Protein AF-A0A7Y4MUB2-F1 (afdb_monomer_lite)

pLDDT: mean 87.79, std 5.36, range [61.91, 94.69]

Organism: Myxococcus xanthus (NCBI:txid34)

Radius of gyration: 20.95 Å; chains: 1; bounding box: 39×33×57 Å

Structure (mmCIF, N/CA/C/O backbone):
data_AF-A0A7Y4MUB2-F1
#
_entry.id   AF-A0A7Y4MUB2-F1
#
loop_
_atom_site.group_PDB
_atom_site.id
_atom_site.type_symbol
_atom_site.label_atom_id
_atom_site.label_alt_id
_atom_site.label_comp_id
_atom_site.label_asym_id
_atom_site.label_entity_id
_atom_site.label_seq_id
_atom_site.pdbx_PDB_ins_code
_atom_site.Cartn_x
_atom_site.Cartn_y
_atom_site.Cartn_z
_atom_site.occupancy
_atom_site.B_iso_or_equiv
_atom_site.auth_seq_id
_atom_site.auth_comp_id
_atom_site.auth_asym_id
_atom_site.auth_atom_id
_atom_site.pdbx_PDB_model_num
ATOM 1 N N . MET A 1 1 ? 10.153 16.434 -4.514 1.00 76.94 1 MET A N 1
ATOM 2 C CA . MET A 1 1 ? 9.311 15.476 -3.761 1.00 76.94 1 MET A CA 1
ATOM 3 C C . MET A 1 1 ? 9.910 14.092 -3.929 1.00 76.94 1 MET A C 1
ATOM 5 O O . MET A 1 1 ? 10.227 13.740 -5.059 1.00 76.94 1 MET A O 1
ATOM 9 N N . LEU A 1 2 ? 10.119 13.340 -2.846 1.00 89.94 2 LEU A N 1
ATOM 10 C CA . LEU A 1 2 ? 10.637 11.971 -2.936 1.00 89.94 2 LEU A CA 1
ATOM 11 C C . LEU A 1 2 ? 9.466 10.995 -3.151 1.00 89.94 2 LEU A C 1
ATOM 13 O O . LEU A 1 2 ? 8.511 11.060 -2.374 1.00 89.94 2 LEU A O 1
ATOM 17 N N . PRO A 1 3 ? 9.509 10.084 -4.143 1.00 88.06 3 PRO A N 1
ATOM 18 C CA . PRO A 1 3 ? 8.399 9.159 -4.399 1.00 88.06 3 PRO A CA 1
ATOM 19 C C . PRO A 1 3 ? 8.021 8.308 -3.180 1.00 88.06 3 PRO A C 1
ATOM 21 O O . PRO A 1 3 ? 6.844 8.059 -2.941 1.00 88.06 3 PRO A O 1
ATOM 24 N N . SER A 1 4 ? 9.001 7.944 -2.348 1.00 91.19 4 SER A N 1
ATOM 25 C CA . SER A 1 4 ? 8.775 7.238 -1.081 1.00 91.19 4 SER A CA 1
ATOM 26 C C . SER A 1 4 ? 7.946 8.041 -0.075 1.00 91.19 4 SER A C 1
ATOM 28 O O . SER A 1 4 ? 7.076 7.480 0.584 1.00 91.19 4 SER A O 1
ATOM 30 N N . GLN A 1 5 ? 8.172 9.353 0.022 1.00 93.69 5 GLN A N 1
ATOM 31 C CA . GLN A 1 5 ? 7.404 10.227 0.913 1.00 93.69 5 GLN A CA 1
ATOM 32 C C . GLN A 1 5 ? 5.960 10.378 0.431 1.00 93.69 5 GLN A C 1
ATOM 34 O O . GLN A 1 5 ? 5.032 10.297 1.232 1.00 93.69 5 GLN A O 1
ATOM 39 N N . VAL A 1 6 ? 5.768 10.554 -0.879 1.00 92.38 6 VAL A N 1
ATOM 40 C CA . VAL A 1 6 ? 4.430 10.677 -1.476 1.00 92.38 6 VAL A CA 1
ATOM 41 C C . VAL A 1 6 ? 3.640 9.383 -1.300 1.00 92.38 6 VAL A C 1
ATOM 43 O O . VAL A 1 6 ? 2.481 9.429 -0.900 1.00 92.38 6 VAL A O 1
ATOM 46 N N . ALA A 1 7 ? 4.268 8.230 -1.537 1.00 92.38 7 ALA A N 1
ATOM 47 C CA . ALA A 1 7 ? 3.629 6.931 -1.354 1.00 92.38 7 ALA A CA 1
ATOM 48 C C . ALA A 1 7 ? 3.158 6.716 0.092 1.00 92.38 7 ALA A C 1
ATOM 50 O O . ALA A 1 7 ? 2.021 6.297 0.306 1.00 92.38 7 ALA A O 1
ATOM 51 N N . GLU A 1 8 ? 3.985 7.058 1.085 1.00 92.19 8 GLU A N 1
ATOM 52 C CA . GLU A 1 8 ? 3.591 6.953 2.495 1.00 92.19 8 GLU A CA 1
ATOM 53 C C . GLU A 1 8 ? 2.456 7.908 2.867 1.00 92.19 8 GLU A C 1
ATOM 55 O O . GLU A 1 8 ? 1.579 7.548 3.657 1.00 92.19 8 GLU A O 1
ATOM 60 N N . GLN A 1 9 ? 2.439 9.110 2.293 1.00 94.44 9 GLN A N 1
ATOM 61 C CA . GLN A 1 9 ? 1.353 10.058 2.510 1.00 94.44 9 GLN A CA 1
ATOM 62 C C . GLN A 1 9 ? 0.038 9.537 1.914 1.00 94.44 9 GLN A C 1
ATOM 64 O O . GLN A 1 9 ? -0.974 9.509 2.610 1.00 94.44 9 GLN A O 1
ATOM 69 N N . VAL A 1 10 ? 0.066 9.044 0.672 1.00 92.44 10 VAL A N 1
ATOM 70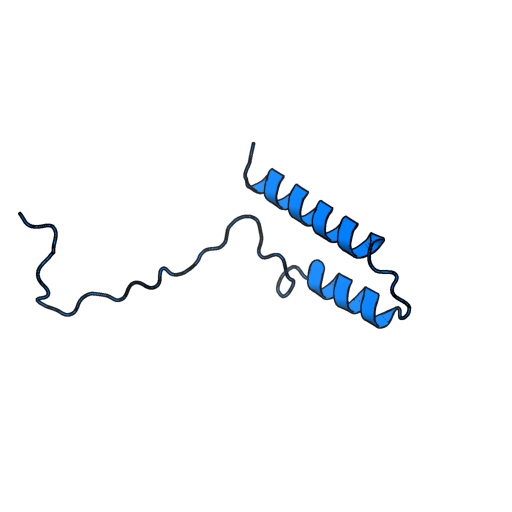 C CA . VAL A 1 10 ? -1.104 8.448 0.005 1.00 92.44 10 VAL A CA 1
ATOM 71 C C . VAL A 1 10 ? -1.614 7.227 0.769 1.00 92.44 10 VAL A C 1
ATOM 73 O O . VAL A 1 10 ? -2.815 7.121 1.010 1.00 92.44 10 VAL A O 1
ATOM 76 N N . ARG A 1 11 ? -0.716 6.333 1.207 1.00 92.31 11 ARG A N 1
ATOM 77 C CA . ARG A 1 11 ? -1.072 5.162 2.022 1.00 92.31 11 ARG A CA 1
ATOM 78 C C . ARG A 1 11 ? -1.852 5.576 3.267 1.00 92.31 11 ARG A C 1
ATOM 80 O O . ARG A 1 11 ? -2.916 5.025 3.532 1.00 92.31 11 ARG A O 1
ATOM 87 N N . ARG A 1 12 ? -1.337 6.563 4.003 1.00 93.56 12 ARG A N 1
ATOM 88 C CA . ARG A 1 12 ? -1.951 7.064 5.238 1.00 93.56 12 ARG A CA 1
ATOM 89 C C . ARG A 1 12 ? -3.318 7.685 4.976 1.00 93.56 12 ARG A C 1
ATOM 91 O O . ARG A 1 12 ? -4.285 7.285 5.608 1.00 93.56 12 ARG A O 1
ATOM 98 N N . SER A 1 13 ? -3.421 8.555 3.971 1.00 94.69 13 SER A N 1
ATOM 99 C CA . SER A 1 13 ? -4.693 9.180 3.599 1.00 94.69 13 SER A CA 1
ATOM 100 C C . SER A 1 13 ? -5.761 8.162 3.187 1.00 94.69 13 SER A C 1
ATOM 102 O O . SER A 1 13 ? -6.922 8.332 3.547 1.00 94.69 13 SER A O 1
ATOM 104 N N . ILE A 1 14 ? -5.389 7.093 2.470 1.00 92.75 14 ILE A N 1
ATOM 105 C CA . ILE A 1 14 ? -6.327 6.018 2.111 1.00 92.75 14 ILE A CA 1
ATOM 106 C C . ILE A 1 14 ? -6.797 5.268 3.362 1.00 92.75 14 ILE A C 1
ATOM 108 O O . ILE A 1 14 ? -7.995 5.037 3.507 1.00 92.75 14 ILE A O 1
ATOM 112 N N . VAL A 1 15 ? -5.884 4.899 4.267 1.00 92.06 15 VAL A N 1
ATOM 113 C CA . VAL A 1 15 ? -6.247 4.212 5.519 1.00 92.06 15 VAL A CA 1
ATOM 114 C C . VAL A 1 15 ? -7.193 5.078 6.354 1.00 92.06 15 VAL A C 1
ATOM 116 O O . VAL A 1 15 ? -8.264 4.602 6.730 1.00 92.06 15 VAL A O 1
ATOM 119 N N . ASP A 1 16 ? -6.851 6.350 6.568 1.00 92.19 16 ASP A N 1
ATOM 120 C CA . ASP A 1 16 ? -7.651 7.287 7.364 1.00 92.19 16 ASP A CA 1
ATOM 121 C C . ASP A 1 16 ? -9.049 7.489 6.759 1.00 92.19 16 ASP A C 1
ATOM 123 O O . ASP A 1 16 ? -10.064 7.446 7.462 1.00 92.19 16 ASP A O 1
ATOM 127 N N . TYR A 1 17 ? -9.128 7.655 5.435 1.00 93.06 17 TYR A N 1
ATOM 128 C CA . TYR A 1 17 ? -10.400 7.793 4.728 1.00 93.06 17 TYR A CA 1
ATOM 129 C C . TYR A 1 17 ? -11.283 6.553 4.905 1.00 93.06 17 TYR A C 1
ATOM 131 O O . TYR A 1 17 ? -12.462 6.677 5.238 1.00 93.06 17 TYR A O 1
ATOM 139 N N . LEU A 1 18 ? -10.726 5.353 4.719 1.00 90.69 18 LEU A N 1
ATOM 140 C CA . LEU A 1 18 ? -11.486 4.108 4.837 1.00 90.69 18 LEU A CA 1
ATOM 141 C C . LEU A 1 18 ? -11.955 3.868 6.280 1.00 90.69 18 LEU A C 1
ATOM 143 O O . LEU A 1 18 ? -13.099 3.468 6.490 1.00 90.69 18 LEU A O 1
ATOM 147 N N . GLN A 1 19 ? -11.109 4.152 7.273 1.00 85.50 19 GLN A N 1
ATOM 148 C CA . GLN A 1 19 ? -11.453 3.989 8.689 1.00 85.50 19 GLN A CA 1
ATOM 149 C C . GLN A 1 19 ? -12.531 4.971 9.168 1.00 85.50 19 GLN A C 1
ATOM 151 O O . GLN A 1 19 ? -13.306 4.627 10.056 1.00 85.50 19 GLN A O 1
ATOM 156 N N . THR A 1 20 ? -12.582 6.177 8.600 1.00 88.44 20 THR A N 1
ATOM 157 C CA . THR A 1 20 ? -13.566 7.208 8.976 1.00 88.44 20 THR A CA 1
ATOM 158 C C . THR A 1 20 ? -14.869 7.105 8.188 1.00 88.44 20 THR A C 1
ATOM 160 O O . THR A 1 20 ? -15.932 7.410 8.725 1.00 88.44 20 THR A O 1
ATOM 163 N N . THR A 1 21 ? -14.808 6.657 6.932 1.00 89.12 21 THR A N 1
ATOM 164 C CA . THR A 1 21 ? -15.983 6.563 6.049 1.00 89.12 21 THR A CA 1
ATOM 165 C C . THR A 1 21 ? -16.826 5.327 6.345 1.00 89.12 21 THR A C 1
ATOM 167 O O . THR A 1 21 ? -18.055 5.386 6.285 1.00 89.12 21 THR A O 1
ATOM 170 N N . PHE A 1 22 ? -16.199 4.194 6.670 1.00 84.44 22 PHE A N 1
ATOM 171 C CA . PHE A 1 22 ? -16.929 2.964 6.956 1.00 84.44 22 PHE A CA 1
ATOM 172 C C . PHE A 1 22 ? -17.264 2.847 8.445 1.00 84.44 22 PHE A C 1
ATOM 174 O O . PHE A 1 22 ? -16.414 2.548 9.281 1.00 84.44 22 PHE A O 1
ATOM 181 N N . ALA A 1 23 ? -18.545 3.015 8.775 1.00 80.81 23 ALA A N 1
ATOM 182 C CA . ALA A 1 23 ? -19.069 2.694 10.097 1.00 80.81 23 ALA A CA 1
ATOM 183 C C . ALA A 1 23 ? -19.234 1.170 10.240 1.00 80.81 23 ALA A C 1
ATOM 185 O O . ALA A 1 23 ? -20.272 0.601 9.893 1.00 80.81 23 ALA A O 1
ATOM 186 N N . PHE A 1 24 ? -18.199 0.484 10.729 1.00 81.94 24 PHE A N 1
ATOM 187 C CA . PHE A 1 24 ? -18.265 -0.960 10.955 1.00 81.94 24 PHE A CA 1
ATOM 188 C C . PHE A 1 24 ? -19.204 -1.295 12.115 1.00 81.94 24 PHE A C 1
ATOM 190 O O . PHE A 1 24 ? -18.935 -0.964 13.265 1.00 81.94 24 PHE A O 1
ATOM 197 N N . THR A 1 25 ? -20.286 -2.017 11.824 1.00 82.88 25 THR A N 1
ATOM 198 C CA . THR A 1 25 ? -21.198 -2.546 12.853 1.00 82.88 25 THR A CA 1
ATOM 199 C C . THR A 1 25 ? -20.593 -3.734 13.609 1.00 82.88 25 THR A C 1
ATOM 201 O O . THR A 1 25 ? -20.979 -4.006 14.741 1.00 82.88 25 THR A O 1
ATOM 204 N N . ARG A 1 26 ? -19.653 -4.457 12.985 1.00 87.25 26 ARG A N 1
ATOM 205 C CA . ARG A 1 26 ? -18.974 -5.627 13.559 1.00 87.25 26 ARG A CA 1
ATOM 206 C C . ARG A 1 26 ? -17.480 -5.368 13.675 1.00 87.25 26 ARG A C 1
ATOM 208 O O . ARG A 1 26 ? -16.846 -4.996 12.686 1.00 87.25 26 ARG A O 1
ATOM 215 N N . SER A 1 27 ? -16.922 -5.625 14.853 1.00 87.31 27 SER A N 1
ATOM 216 C CA . SER A 1 27 ? -15.485 -5.497 15.109 1.00 87.31 27 SER A CA 1
ATOM 217 C C . SER A 1 27 ? -14.658 -6.423 14.218 1.00 87.31 27 SER A C 1
ATOM 219 O O . SER A 1 27 ? -13.626 -5.995 13.717 1.00 87.31 27 SER A O 1
ATOM 221 N N . GLU A 1 28 ? -15.137 -7.634 13.906 1.00 92.44 28 GLU A N 1
ATOM 222 C CA . GLU A 1 28 ? -14.359 -8.574 13.084 1.00 92.44 28 GLU A CA 1
ATOM 223 C C . GLU A 1 28 ? -14.086 -8.040 11.668 1.00 92.44 28 GLU A C 1
ATOM 225 O O . GLU A 1 28 ? -13.016 -8.280 11.108 1.00 92.44 28 GLU A O 1
ATOM 230 N N . LEU A 1 29 ? -15.035 -7.294 11.087 1.00 89.62 29 LEU A N 1
ATOM 231 C CA . LEU A 1 29 ? -14.866 -6.679 9.766 1.00 89.62 29 LEU A CA 1
ATOM 232 C C . LEU A 1 29 ? -13.852 -5.538 9.811 1.00 89.62 29 LEU A C 1
ATOM 234 O O . LEU A 1 29 ? -13.024 -5.424 8.906 1.00 89.62 29 LEU A O 1
ATOM 238 N N . ARG A 1 30 ? -13.890 -4.730 10.875 1.00 88.25 30 ARG A N 1
ATOM 239 C CA . ARG A 1 30 ? -12.906 -3.671 11.112 1.00 88.25 30 ARG A CA 1
ATOM 240 C C . ARG A 1 30 ? -11.505 -4.263 11.222 1.00 88.25 30 ARG A C 1
ATOM 242 O O . ARG A 1 30 ? -10.612 -3.839 10.496 1.00 88.25 30 ARG A O 1
ATOM 249 N N . ASP A 1 31 ? -11.341 -5.290 12.049 1.00 91.00 31 ASP A N 1
ATOM 250 C CA . ASP A 1 31 ? -10.044 -5.928 12.281 1.00 91.00 31 ASP A CA 1
ATOM 251 C C . ASP A 1 31 ? -9.542 -6.684 11.040 1.00 91.00 31 ASP A C 1
ATOM 253 O O . ASP A 1 31 ? -8.336 -6.830 10.822 1.00 91.00 31 ASP A O 1
ATOM 257 N N . GLY A 1 32 ? -10.461 -7.219 10.232 1.00 92.50 32 GLY A N 1
ATOM 258 C CA . GLY A 1 32 ? -10.152 -7.844 8.949 1.00 92.50 32 GLY A CA 1
ATOM 259 C C . GLY A 1 32 ? -9.639 -6.828 7.933 1.00 92.50 32 GLY A C 1
ATOM 260 O O . GLY A 1 32 ? -8.598 -7.055 7.314 1.00 92.50 32 GLY A O 1
ATOM 261 N N . LEU A 1 33 ? -10.324 -5.687 7.800 1.00 90.94 33 LEU A N 1
ATO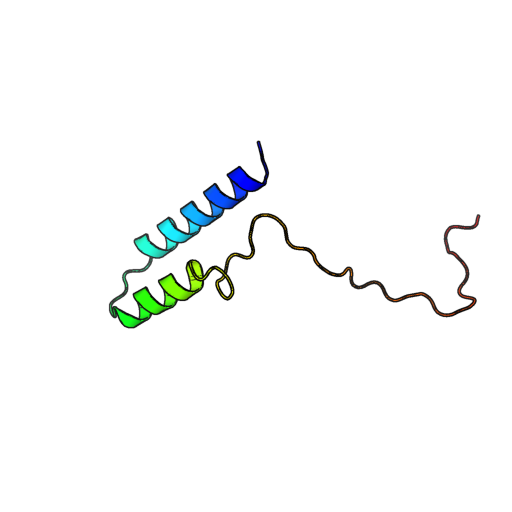M 262 C CA . LEU A 1 33 ? -9.883 -4.605 6.924 1.00 90.94 33 LEU A CA 1
ATOM 263 C C . LEU A 1 33 ? -8.556 -4.008 7.397 1.00 90.94 33 LEU A C 1
ATOM 265 O O . LEU A 1 33 ? -7.669 -3.782 6.581 1.00 90.94 33 LEU A O 1
ATOM 269 N N . GLU A 1 34 ? -8.393 -3.785 8.699 1.00 90.31 34 GLU A N 1
ATOM 270 C CA . GLU A 1 34 ? -7.154 -3.253 9.264 1.00 90.31 34 GLU A CA 1
ATOM 271 C C . GLU A 1 34 ? -5.969 -4.186 8.988 1.00 90.31 34 GLU A C 1
ATOM 273 O O . GLU A 1 34 ? -4.946 -3.734 8.473 1.00 90.31 34 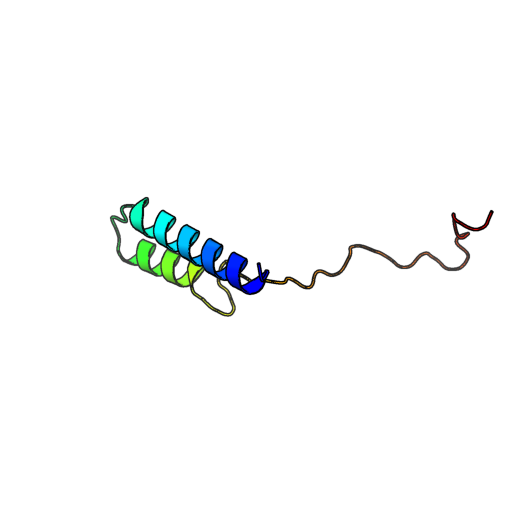GLU A O 1
ATOM 278 N N . ARG A 1 35 ? -6.134 -5.500 9.200 1.00 92.94 35 ARG A N 1
ATOM 279 C CA . ARG A 1 35 ? -5.130 -6.496 8.791 1.00 92.94 35 ARG A CA 1
ATOM 280 C C . ARG A 1 35 ? -4.848 -6.444 7.296 1.00 92.94 35 ARG A C 1
ATOM 282 O O . ARG A 1 35 ? -3.688 -6.430 6.905 1.00 92.94 35 ARG A O 1
ATOM 289 N N . PHE A 1 36 ? -5.877 -6.380 6.457 1.00 93.00 36 PHE A N 1
ATOM 290 C CA . PHE A 1 36 ? -5.686 -6.313 5.010 1.00 93.00 36 PHE A CA 1
ATOM 291 C C . PHE A 1 36 ? -4.936 -5.047 4.566 1.00 93.00 36 PHE A C 1
ATOM 293 O O . PHE A 1 36 ? -4.119 -5.106 3.650 1.00 93.00 36 PHE A O 1
ATOM 300 N N . LEU A 1 37 ? -5.179 -3.903 5.203 1.00 91.88 37 LEU A N 1
ATOM 301 C CA . LEU A 1 37 ? -4.513 -2.646 4.863 1.00 91.88 37 LEU A CA 1
ATOM 302 C C . LEU A 1 37 ? -3.090 -2.552 5.427 1.00 91.88 37 LEU A C 1
ATOM 304 O O . LEU A 1 37 ? -2.243 -1.923 4.796 1.00 91.88 37 LEU A O 1
ATOM 308 N N . LEU A 1 38 ? -2.822 -3.132 6.599 1.00 90.00 38 LEU A N 1
ATOM 309 C CA . LEU A 1 38 ? -1.579 -2.899 7.346 1.00 90.00 38 LEU A CA 1
ATOM 310 C C . LEU A 1 38 ? -0.610 -4.089 7.371 1.00 90.00 38 LEU A C 1
ATOM 312 O O . LEU A 1 38 ? 0.514 -3.917 7.839 1.00 90.00 38 LEU A O 1
ATOM 316 N N . ASP A 1 39 ? -0.999 -5.269 6.878 1.00 93.00 39 ASP A N 1
ATOM 317 C CA . ASP A 1 39 ? -0.100 -6.428 6.821 1.00 93.00 39 ASP A CA 1
ATOM 318 C C . ASP A 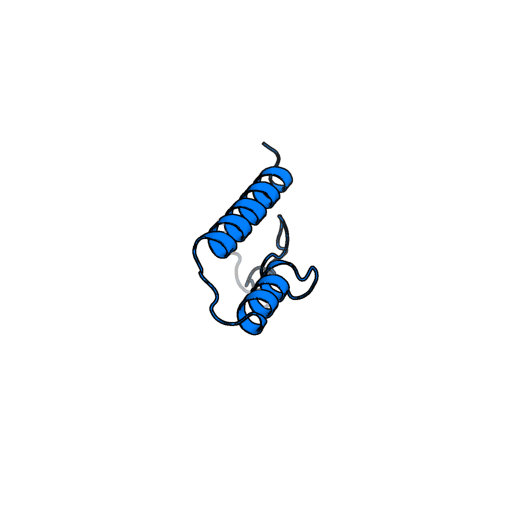1 39 ? 1.114 -6.126 5.907 1.00 93.00 39 ASP A C 1
ATOM 320 O O . ASP A 1 39 ? 0.937 -5.846 4.716 1.00 93.00 39 ASP A O 1
ATOM 324 N N . PRO A 1 40 ? 2.351 -6.173 6.438 1.00 85.88 40 PRO A N 1
ATOM 325 C CA . PRO A 1 40 ? 3.548 -5.771 5.702 1.00 85.88 40 PRO A CA 1
ATOM 326 C C . PRO A 1 40 ? 3.935 -6.733 4.568 1.00 85.88 40 PRO A C 1
ATOM 328 O O . PRO A 1 40 ? 4.666 -6.333 3.664 1.00 85.88 40 PRO A O 1
ATOM 331 N N . GLU A 1 41 ? 3.461 -7.982 4.585 1.00 86.50 41 GLU A N 1
ATOM 332 C CA . GLU A 1 41 ? 3.799 -8.996 3.576 1.00 86.50 41 GLU A CA 1
ATOM 333 C C . GLU A 1 41 ? 2.633 -9.246 2.610 1.00 86.50 41 GLU A C 1
ATOM 335 O O . GLU A 1 41 ? 2.776 -9.250 1.379 1.00 86.50 41 GLU A O 1
ATOM 340 N N . ARG A 1 42 ? 1.440 -9.449 3.169 1.00 88.00 42 ARG A N 1
ATOM 341 C CA . ARG A 1 42 ? 0.229 -9.864 2.452 1.00 88.00 42 ARG A CA 1
ATOM 342 C C . ARG A 1 42 ? -0.820 -8.765 2.339 1.00 88.00 42 ARG A C 1
ATOM 344 O O . ARG A 1 42 ? -1.832 -8.990 1.678 1.00 88.00 42 ARG A O 1
ATOM 351 N N . GLY A 1 43 ? -0.568 -7.584 2.893 1.00 90.62 43 GLY A N 1
ATOM 352 C CA . GLY A 1 43 ? -1.496 -6.463 2.828 1.00 90.62 43 GLY A CA 1
ATOM 353 C C . GLY A 1 43 ? -1.609 -5.828 1.443 1.00 90.62 43 GLY A C 1
ATOM 354 O O . GLY A 1 43 ? -0.902 -6.190 0.492 1.00 90.62 43 GLY A O 1
ATOM 355 N N . LEU A 1 44 ? -2.526 -4.871 1.332 1.00 91.50 44 LEU A N 1
ATOM 356 C CA . LEU A 1 44 ? -2.876 -4.187 0.088 1.00 91.50 44 LEU A CA 1
ATOM 357 C C . LEU A 1 44 ? -1.694 -3.407 -0.509 1.00 91.50 44 LEU A C 1
ATOM 359 O O . LEU A 1 44 ? -1.470 -3.442 -1.719 1.00 91.50 44 LEU A O 1
ATOM 363 N N . PHE A 1 45 ? -0.936 -2.699 0.329 1.00 91.31 45 PHE A N 1
ATOM 364 C CA . PHE A 1 45 ? 0.137 -1.820 -0.127 1.00 91.31 45 PHE A CA 1
ATOM 365 C C . P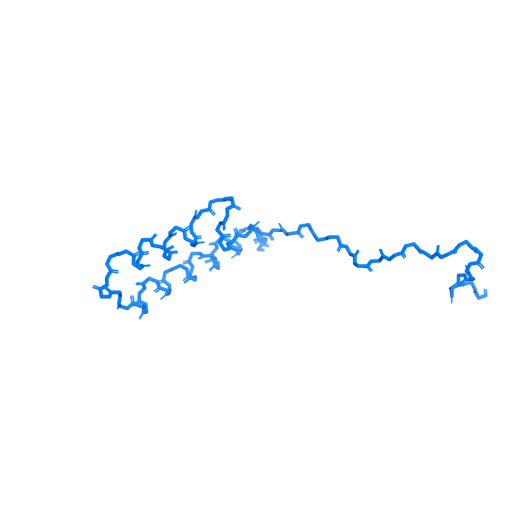HE A 1 45 ? 1.445 -2.593 -0.296 1.00 91.31 45 PHE A C 1
ATOM 367 O O . PHE A 1 45 ? 1.934 -3.213 0.641 1.00 91.31 45 PHE A O 1
ATOM 374 N N . LYS A 1 46 ? 2.042 -2.523 -1.490 1.00 87.31 46 LYS A N 1
ATOM 375 C CA . LYS A 1 46 ? 3.303 -3.216 -1.825 1.00 87.31 46 LYS A CA 1
ATOM 376 C C . LYS A 1 46 ? 4.551 -2.329 -1.732 1.00 87.31 46 LYS A C 1
ATOM 378 O O . LYS A 1 46 ? 5.637 -2.757 -2.101 1.00 87.31 46 LYS A O 1
ATOM 383 N N . GLY A 1 47 ? 4.395 -1.107 -1.223 1.00 86.50 47 GLY A N 1
ATOM 384 C CA . GLY A 1 47 ? 5.463 -0.117 -1.102 1.00 86.50 47 GLY A CA 1
ATOM 385 C C . GLY A 1 47 ? 5.527 0.876 -2.273 1.00 86.50 47 GLY A C 1
ATOM 386 O O . GLY A 1 47 ? 4.697 0.829 -3.181 1.00 86.50 47 GLY A O 1
ATOM 387 N N . PRO A 1 48 ? 6.499 1.807 -2.247 1.00 87.88 48 PRO A N 1
ATOM 388 C CA . PRO A 1 48 ? 6.605 2.903 -3.217 1.00 87.88 48 PRO A CA 1
ATOM 389 C C . PRO A 1 48 ? 7.062 2.467 -4.613 1.00 87.88 48 PRO A C 1
ATOM 391 O O . PRO A 1 48 ? 6.905 3.223 -5.569 1.00 87.88 48 PRO A O 1
ATOM 394 N N . TYR A 1 49 ? 7.640 1.271 -4.732 1.00 84.81 49 TYR A N 1
ATOM 395 C CA . TYR A 1 49 ? 8.180 0.744 -5.979 1.00 84.81 49 TYR A CA 1
ATOM 396 C C . TYR A 1 49 ? 7.792 -0.725 -6.123 1.00 84.81 49 TYR A C 1
ATOM 398 O O . TYR A 1 49 ? 7.992 -1.511 -5.199 1.00 84.81 49 TYR A O 1
ATOM 406 N N . LEU A 1 50 ? 7.275 -1.099 -7.294 1.00 82.25 50 LEU A N 1
ATOM 407 C CA . LEU A 1 50 ? 6.959 -2.481 -7.636 1.00 82.25 50 LEU A CA 1
ATOM 408 C C . LEU A 1 50 ? 7.850 -2.924 -8.796 1.00 82.25 50 LEU A C 1
ATOM 410 O O . LEU A 1 50 ? 7.800 -2.347 -9.881 1.00 82.25 50 LEU A O 1
ATOM 414 N N . SER A 1 51 ? 8.650 -3.966 -8.573 1.00 83.00 51 SER A N 1
ATOM 415 C CA . SER A 1 51 ? 9.372 -4.622 -9.661 1.00 83.00 51 SER A CA 1
ATOM 416 C C . SER A 1 51 ? 8.415 -5.568 -10.375 1.00 83.00 51 SER A C 1
ATOM 418 O O . SER A 1 51 ? 8.069 -6.630 -9.856 1.00 83.00 51 SER A O 1
ATOM 420 N N . ILE A 1 52 ? 7.952 -5.162 -11.554 1.00 85.12 52 ILE A N 1
ATOM 421 C CA . ILE A 1 52 ? 7.143 -6.011 -12.425 1.00 85.12 52 ILE A CA 1
ATOM 422 C C . ILE A 1 52 ? 8.018 -6.585 -13.532 1.00 85.12 52 ILE A C 1
ATOM 424 O O . ILE A 1 52 ? 8.821 -5.885 -14.150 1.00 85.12 52 ILE A O 1
ATOM 428 N N . ARG A 1 53 ? 7.851 -7.879 -13.814 1.00 85.44 53 ARG A N 1
ATOM 429 C CA . ARG A 1 53 ? 8.431 -8.466 -15.019 1.00 85.44 53 ARG A CA 1
ATOM 430 C C . ARG A 1 53 ? 7.671 -7.900 -16.217 1.00 85.44 53 ARG A C 1
ATOM 432 O O . ARG A 1 53 ? 6.456 -8.062 -16.303 1.00 85.44 53 ARG A O 1
ATOM 439 N N . LEU A 1 54 ? 8.383 -7.263 -17.141 1.00 85.00 54 LEU A N 1
ATOM 440 C CA . LEU A 1 54 ? 7.789 -6.822 -18.399 1.00 85.00 54 LEU A CA 1
ATOM 441 C C . LEU A 1 54 ? 7.309 -8.054 -19.186 1.00 85.00 54 LEU A C 1
ATOM 443 O O . LEU A 1 54 ? 8.012 -9.069 -19.196 1.00 85.00 54 LEU A O 1
ATOM 447 N N . PRO A 1 55 ? 6.144 -7.998 -19.853 1.00 87.75 55 PRO A N 1
ATOM 448 C CA . PRO A 1 55 ? 5.544 -9.143 -20.543 1.00 87.75 55 PRO A CA 1
ATOM 449 C C . PRO A 1 55 ? 6.264 -9.492 -21.858 1.00 87.75 55 PRO A C 1
ATOM 451 O O . PRO A 1 55 ? 5.658 -10.018 -22.789 1.00 87.75 55 PRO A O 1
ATOM 454 N N . TYR A 1 56 ? 7.557 -9.191 -21.963 1.00 86.19 56 TYR A N 1
ATOM 455 C CA . TYR A 1 56 ? 8.349 -9.494 -23.139 1.00 86.19 56 TYR A CA 1
ATOM 456 C C . TYR A 1 56 ? 8.708 -10.972 -23.168 1.00 86.19 56 TYR A C 1
ATOM 458 O O . TYR A 1 56 ? 9.173 -11.559 -22.188 1.00 86.19 56 TYR A O 1
ATOM 466 N N . LYS A 1 57 ? 8.514 -11.564 -24.340 1.00 84.56 57 LYS A N 1
ATOM 467 C CA . LYS A 1 57 ? 9.051 -12.873 -24.685 1.00 84.56 57 LYS A CA 1
ATOM 468 C C . LYS A 1 57 ? 10.269 -12.645 -25.568 1.00 84.56 57 LYS A C 1
ATOM 470 O O . LYS A 1 57 ? 10.293 -11.696 -26.349 1.00 84.56 57 LYS A O 1
ATOM 475 N N . LYS A 1 58 ? 11.288 -13.496 -25.431 1.00 86.06 58 LYS A N 1
ATOM 476 C CA . LYS A 1 58 ? 12.396 -13.495 -26.391 1.00 86.06 58 LYS A CA 1
ATOM 477 C C . LYS A 1 58 ? 11.836 -13.769 -27.784 1.00 86.06 58 LYS A C 1
ATOM 479 O O . LYS A 1 58 ? 10.983 -14.645 -27.926 1.00 86.06 58 LYS A O 1
ATOM 484 N N . ALA A 1 59 ? 12.340 -13.037 -28.772 1.00 87.81 59 ALA A N 1
ATOM 485 C CA . ALA A 1 59 ? 12.078 -13.360 -30.161 1.00 87.81 59 ALA A CA 1
ATOM 486 C C . ALA A 1 59 ? 12.630 -14.770 -30.472 1.00 87.81 59 ALA A C 1
ATOM 488 O O . ALA A 1 59 ? 13.693 -15.137 -29.948 1.00 87.81 59 ALA A O 1
ATOM 489 N N . PRO A 1 60 ? 11.913 -15.572 -31.271 1.00 89.12 60 PRO A N 1
ATOM 490 C CA . PRO A 1 60 ? 12.447 -16.764 -31.916 1.00 89.12 60 PRO A CA 1
ATOM 491 C C . PRO A 1 60 ? 13.801 -16.518 -32.601 1.00 89.12 60 PRO A C 1
ATOM 493 O O . PRO A 1 60 ? 14.138 -15.407 -33.009 1.00 89.12 60 PRO A O 1
ATOM 496 N N . ALA A 1 61 ? 14.607 -17.574 -32.722 1.00 88.69 61 ALA A N 1
ATOM 497 C CA . ALA A 1 61 ? 15.889 -17.478 -33.412 1.00 88.69 61 ALA A CA 1
ATOM 498 C C . ALA A 1 61 ? 15.673 -17.161 -34.901 1.00 88.69 61 ALA A C 1
ATOM 500 O O . ALA A 1 61 ? 14.903 -17.848 -35.569 1.00 88.69 61 ALA A O 1
ATOM 501 N N . GLY A 1 62 ? 16.381 -16.152 -35.414 1.00 86.69 62 GLY A N 1
ATOM 502 C CA . GLY A 1 62 ? 16.301 -15.737 -36.819 1.00 86.69 62 GLY A CA 1
ATOM 503 C C . GLY A 1 62 ? 15.205 -14.716 -37.132 1.00 86.69 62 GLY A C 1
ATOM 504 O O . GLY A 1 62 ? 15.026 -14.380 -38.299 1.00 86.69 62 GLY A O 1
ATOM 505 N N . GLU A 1 63 ? 14.487 -14.208 -36.126 1.00 85.69 63 GLU A N 1
ATOM 506 C CA . GLU A 1 63 ? 13.533 -13.117 -36.333 1.00 85.69 63 GLU A CA 1
ATOM 507 C C . GLU A 1 63 ? 14.283 -11.824 -36.718 1.00 85.69 63 GLU A C 1
ATOM 509 O O . GLU A 1 63 ? 15.210 -11.431 -35.998 1.00 85.69 63 GLU A O 1
ATOM 514 N N . PRO A 1 64 ? 13.937 -11.164 -37.840 1.00 83.50 64 PRO A N 1
ATOM 515 C CA . PRO A 1 64 ? 14.627 -9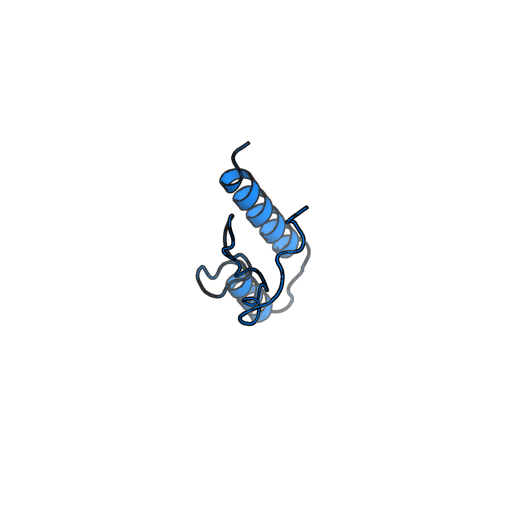.953 -38.275 1.00 83.50 64 PRO A CA 1
ATOM 516 C C . PRO A 1 64 ? 14.378 -8.797 -37.299 1.00 83.50 64 PRO A C 1
ATOM 518 O O . PRO A 1 64 ? 13.249 -8.573 -36.857 1.00 83.50 64 PRO A O 1
ATOM 521 N N . VAL A 1 65 ? 15.436 -8.048 -36.970 1.00 85.00 65 VAL A N 1
ATOM 522 C CA . VAL A 1 65 ? 15.340 -6.873 -36.097 1.00 85.00 65 VAL A CA 1
ATOM 523 C C . VAL A 1 65 ? 14.588 -5.768 -36.852 1.00 85.00 65 VAL A C 1
ATOM 525 O O . VAL A 1 65 ? 15.069 -5.316 -37.887 1.00 85.00 65 VAL A O 1
ATOM 528 N N . PRO A 1 66 ? 13.433 -5.280 -36.355 1.00 80.94 66 PRO A N 1
ATOM 529 C CA . PRO A 1 66 ? 12.603 -4.307 -37.082 1.00 80.94 66 PRO A CA 1
ATOM 530 C C . PRO A 1 66 ? 13.232 -2.918 -37.252 1.00 80.94 66 PRO A C 1
ATOM 532 O O . PRO A 1 66 ? 12.621 -2.042 -37.856 1.00 80.94 66 PRO A O 1
ATOM 535 N N . LEU A 1 67 ? 14.392 -2.693 -36.633 1.00 82.19 67 LEU A N 1
ATOM 536 C CA . LEU A 1 67 ? 15.083 -1.408 -36.565 1.00 82.19 67 LEU A CA 1
ATOM 537 C C . LEU A 1 67 ? 16.384 -1.388 -37.376 1.00 82.19 67 LEU A C 1
ATOM 539 O O . LEU A 1 67 ? 17.076 -0.374 -37.351 1.00 82.19 67 LEU A O 1
ATOM 543 N N . ASP A 1 68 ? 16.705 -2.472 -38.085 1.00 71.69 68 ASP A N 1
ATOM 544 C CA . ASP A 1 68 ? 17.788 -2.458 -39.064 1.00 71.69 68 ASP A CA 1
ATOM 545 C C . ASP A 1 68 ? 17.241 -1.849 -40.369 1.00 71.69 68 ASP A C 1
ATOM 547 O O . ASP A 1 68 ? 16.479 -2.492 -41.096 1.00 71.69 68 ASP A O 1
ATOM 551 N N . VAL A 1 69 ? 17.578 -0.573 -40.603 1.00 61.91 69 VAL A N 1
ATOM 552 C CA . VAL A 1 69 ? 17.284 0.207 -41.824 1.00 61.91 69 VAL A CA 1
ATOM 553 C C . VAL A 1 69 ? 18.525 0.308 -42.696 1.00 61.91 69 VAL A C 1
ATOM 555 O O . VAL A 1 69 ? 19.614 0.544 -42.123 1.00 61.91 69 VAL A O 1
#

Foldseek 3Di:
DDLQVVLVVVLVVVVVCVLVVDPDPDPVVVVVLCCQSPVQPNHDDPGSDDDDDDPDDDDPPPDDDPPPD

Secondary structure (DSSP, 8-state):
--HHHHHHHHHHHHHHHHHHH---SSHHHHHHHHHHHH-TTTSS---S---PPP-PPPPPTTPPPTT--

Sequence (69 aa):
MLPSQVAEQVRRSIVDYLQTTFAFTRSELRDGLERFLLDPERGLFKGPYLSIRLPYKKAPAGEPVPLDV